Protein AF-A0A952P9S1-F1 (afdb_monomer_lite)

Foldseek 3Di:
DDDPDPVVVVVVVVVLVVVVVVLVVVCVDPVCPPPVNVVVSVVVVVVSVVVPPPFPWDKDFAADCVPQVDALQSQCCDPVAPVHSVCSLVQCVQVVVPPVDRRDDDGRDITTRTDHDDQDPVSVVSVVVNVVVVVVVVVVVVVVVPPD

Structure (mmCIF, N/CA/C/O backbone):
data_AF-A0A952P9S1-F1
#
_entry.id   AF-A0A952P9S1-F1
#
loop_
_atom_site.group_PDB
_atom_site.id
_atom_site.type_symbol
_atom_site.label_atom_id
_atom_site.label_alt_id
_atom_site.label_comp_id
_atom_site.label_asym_id
_atom_site.label_entity_id
_atom_site.label_seq_id
_atom_site.pdbx_PDB_ins_code
_atom_site.Cartn_x
_atom_site.Cartn_y
_atom_site.Cartn_z
_atom_site.occupancy
_atom_site.B_iso_or_equiv
_atom_site.auth_seq_id
_atom_site.auth_comp_id
_atom_site.auth_asym_id
_atom_site.auth_atom_id
_atom_site.pdbx_PDB_model_num
ATOM 1 N N . MET A 1 1 ? -5.411 -13.857 -2.334 1.00 38.78 1 MET A N 1
ATOM 2 C CA . MET A 1 1 ? -6.433 -13.856 -1.263 1.00 38.78 1 MET A CA 1
ATOM 3 C C . MET A 1 1 ? -7.739 -14.348 -1.853 1.00 38.78 1 MET A C 1
ATOM 5 O O . MET A 1 1 ? -8.133 -13.848 -2.899 1.00 38.78 1 MET A O 1
ATOM 9 N N . GLN A 1 2 ? -8.361 -15.352 -1.241 1.00 44.56 2 GLN A N 1
ATOM 10 C CA . GLN A 1 2 ? -9.643 -15.897 -1.686 1.00 44.56 2 GLN A CA 1
ATOM 11 C C . GLN A 1 2 ? -10.732 -14.855 -1.381 1.00 44.56 2 GLN A C 1
ATOM 13 O O . GLN A 1 2 ? -10.843 -14.410 -0.240 1.00 44.56 2 GLN A O 1
ATOM 18 N N . LYS A 1 3 ? -11.472 -14.392 -2.398 1.00 53.03 3 LYS A N 1
ATOM 19 C CA . LYS A 1 3 ? -12.639 -13.525 -2.177 1.00 53.03 3 LYS A CA 1
ATOM 20 C C . LYS A 1 3 ? -13.659 -14.337 -1.373 1.00 53.03 3 LYS A C 1
ATOM 22 O O . LYS A 1 3 ? -14.002 -15.441 -1.790 1.00 53.03 3 LYS A O 1
ATOM 27 N N . LEU A 1 4 ? -14.081 -13.825 -0.217 1.00 70.56 4 LEU A N 1
ATOM 28 C CA . LEU A 1 4 ? -15.175 -14.424 0.551 1.00 70.56 4 LEU A CA 1
ATOM 29 C C . LEU A 1 4 ? -16.426 -14.490 -0.333 1.00 70.56 4 LEU A C 1
ATOM 31 O O . LEU A 1 4 ? -16.637 -13.604 -1.165 1.00 70.56 4 LEU A O 1
ATOM 35 N N . SER A 1 5 ? -17.223 -15.549 -0.182 1.00 75.25 5 SER A N 1
ATOM 36 C CA . SER A 1 5 ? -18.483 -15.670 -0.911 1.00 75.25 5 SER A CA 1
ATOM 37 C C . SER A 1 5 ? -19.430 -14.539 -0.511 1.00 75.25 5 SER A C 1
ATOM 39 O O . SER A 1 5 ? -19.413 -14.063 0.625 1.00 75.25 5 SER A O 1
ATOM 41 N N . GLU A 1 6 ? -20.260 -14.109 -1.457 1.00 68.50 6 GLU A N 1
ATOM 42 C CA . GLU A 1 6 ? -21.204 -13.000 -1.278 1.00 68.50 6 GLU A CA 1
ATOM 43 C C . GLU A 1 6 ? -22.131 -13.210 -0.071 1.00 68.50 6 GLU A C 1
ATOM 45 O O . GLU A 1 6 ? -22.380 -12.281 0.692 1.00 68.50 6 GLU A O 1
ATOM 50 N N . ALA A 1 7 ? -22.529 -14.461 0.182 1.00 75.19 7 ALA A N 1
ATOM 51 C CA . ALA A 1 7 ? -23.315 -14.838 1.354 1.00 75.19 7 ALA A CA 1
ATOM 52 C C . ALA A 1 7 ? -22.586 -14.560 2.682 1.00 75.19 7 ALA A C 1
ATOM 54 O O . ALA A 1 7 ? -23.176 -14.009 3.607 1.00 75.19 7 ALA A O 1
ATOM 55 N N . VAL A 1 8 ? -21.292 -14.887 2.767 1.00 76.88 8 VAL A N 1
ATOM 56 C CA . VAL A 1 8 ? -20.492 -14.634 3.976 1.00 76.88 8 VAL A CA 1
ATOM 57 C C . VAL A 1 8 ? -20.247 -13.137 4.152 1.00 76.88 8 VAL A C 1
ATOM 59 O O . VAL A 1 8 ? -20.213 -12.649 5.275 1.00 76.88 8 VAL A O 1
ATOM 62 N N . LEU A 1 9 ? -20.099 -12.377 3.064 1.00 70.62 9 LEU A N 1
ATOM 63 C CA . LEU A 1 9 ? -19.978 -10.918 3.149 1.00 70.62 9 LEU A CA 1
ATOM 64 C C . LEU A 1 9 ? -21.243 -10.276 3.728 1.00 70.62 9 LEU A C 1
ATOM 66 O O . LEU A 1 9 ? -21.128 -9.390 4.573 1.00 70.62 9 LEU A O 1
ATOM 70 N N . LEU A 1 10 ? -22.421 -10.748 3.314 1.00 75.25 10 LEU A N 1
ATOM 71 C CA . LEU A 1 10 ? -23.705 -10.245 3.801 1.00 75.25 10 LEU A CA 1
ATOM 72 C C . LEU A 1 10 ? -23.899 -10.527 5.299 1.00 75.25 10 LEU A C 1
ATOM 74 O O . LEU A 1 10 ? -24.284 -9.636 6.051 1.00 75.25 10 LEU A O 1
ATOM 78 N N . GLU A 1 11 ? -23.576 -11.745 5.739 1.00 76.88 11 GLU A N 1
ATOM 79 C CA . GLU A 1 11 ? -23.620 -12.140 7.153 1.00 76.88 11 GLU A CA 1
ATOM 80 C C . GLU A 1 11 ? -22.722 -11.234 8.006 1.00 76.88 11 GLU A C 1
ATOM 82 O O . GLU A 1 11 ? -23.164 -10.653 8.993 1.00 76.88 11 GLU A O 1
ATOM 87 N N . ARG A 1 12 ? -21.481 -11.000 7.561 1.00 76.31 12 ARG A N 1
ATOM 88 C CA . ARG A 1 12 ? -20.549 -10.112 8.270 1.00 76.31 12 ARG A CA 1
ATOM 89 C C . ARG A 1 12 ? -21.024 -8.666 8.306 1.00 76.31 12 ARG A C 1
ATOM 91 O O . ARG A 1 12 ? -20.776 -7.986 9.293 1.00 76.31 12 ARG A O 1
ATOM 98 N N . GLN A 1 13 ? -21.683 -8.177 7.258 1.00 72.50 13 GLN A N 1
ATOM 99 C CA . GLN A 1 13 ? -22.277 -6.839 7.271 1.00 72.50 13 GLN A CA 1
ATOM 100 C C . GLN A 1 13 ? -23.419 -6.742 8.289 1.00 72.50 13 GLN A C 1
ATOM 102 O O . GLN A 1 13 ? -23.494 -5.749 9.011 1.00 72.50 13 GLN A O 1
ATOM 107 N N . ALA A 1 14 ? -24.262 -7.773 8.393 1.00 78.69 14 ALA A N 1
ATOM 108 C CA . ALA A 1 14 ? -25.339 -7.826 9.378 1.00 78.69 14 ALA A CA 1
ATOM 109 C C . ALA A 1 14 ? -24.805 -7.810 10.822 1.00 78.69 14 ALA A C 1
ATOM 111 O O . ALA A 1 14 ? -25.325 -7.060 11.648 1.00 78.69 14 ALA A O 1
ATOM 112 N N . ASP A 1 15 ? -23.725 -8.547 11.103 1.00 77.81 15 ASP A N 1
ATOM 113 C CA . ASP A 1 15 ? -23.065 -8.543 12.416 1.00 77.81 15 ASP A CA 1
ATOM 114 C C . ASP A 1 15 ? -22.577 -7.140 12.812 1.00 77.81 15 ASP A C 1
ATOM 116 O O . ASP A 1 15 ? -22.760 -6.705 13.949 1.00 77.81 15 ASP A O 1
ATOM 120 N N . VAL A 1 16 ? -21.972 -6.398 11.876 1.00 75.25 16 VAL A N 1
ATOM 121 C CA . VAL A 1 16 ? -21.468 -5.042 12.157 1.00 75.25 16 VAL A CA 1
ATOM 122 C C . VAL A 1 16 ? -22.622 -4.073 12.427 1.00 75.25 16 VAL A C 1
ATOM 124 O O . VAL A 1 16 ? -22.526 -3.258 13.343 1.00 75.25 16 VAL A O 1
ATOM 127 N N . VAL A 1 17 ? -23.732 -4.189 11.692 1.00 78.25 17 VAL A N 1
ATOM 128 C CA . VAL A 1 17 ? -24.942 -3.384 11.931 1.00 78.25 17 VAL A CA 1
ATOM 129 C C . VAL A 1 17 ? -25.552 -3.695 13.301 1.00 78.25 17 VAL A C 1
ATOM 131 O O . VAL A 1 17 ? -25.951 -2.779 14.019 1.00 78.25 17 VAL A O 1
ATOM 134 N N . ALA A 1 18 ? -25.597 -4.969 13.699 1.00 80.56 18 ALA A N 1
ATOM 135 C CA . ALA A 1 18 ? -26.084 -5.367 15.018 1.00 80.56 18 ALA A CA 1
ATOM 136 C C . ALA A 1 18 ? -25.225 -4.772 16.148 1.00 80.56 18 ALA A C 1
ATOM 138 O O . ALA A 1 18 ? -25.767 -4.181 17.082 1.00 80.56 18 ALA A O 1
ATOM 139 N N . LEU A 1 19 ? -23.895 -4.837 16.018 1.00 72.69 19 LEU A N 1
ATOM 140 C CA . LEU A 1 19 ? -22.954 -4.231 16.968 1.00 72.69 19 LEU A CA 1
ATOM 141 C C . LEU A 1 19 ? -23.093 -2.705 17.046 1.00 72.69 19 LEU A C 1
ATOM 143 O O . LEU A 1 19 ? -22.937 -2.115 18.114 1.00 72.69 19 LEU A O 1
ATOM 147 N N . GLU A 1 20 ? -23.383 -2.045 15.925 1.00 71.50 20 GLU A N 1
ATOM 148 C CA . GLU A 1 20 ? -23.616 -0.601 15.890 1.00 71.50 20 GLU A CA 1
ATOM 149 C C . GLU A 1 20 ? -24.900 -0.212 16.636 1.00 71.50 20 GLU A C 1
ATOM 151 O O . GLU A 1 20 ? -24.909 0.775 17.378 1.00 71.50 20 GLU A O 1
ATOM 156 N N . ASN A 1 21 ? -25.958 -1.015 16.508 1.00 78.44 21 ASN A N 1
ATOM 157 C CA . ASN A 1 21 ? -27.195 -0.831 17.264 1.00 78.44 21 ASN A CA 1
ATOM 158 C C . ASN A 1 21 ? -26.975 -1.042 18.768 1.00 78.44 21 ASN A C 1
ATOM 160 O O . ASN A 1 21 ? -27.359 -0.180 19.557 1.00 78.44 21 ASN A O 1
ATOM 164 N N . GLU A 1 22 ? -26.275 -2.109 19.162 1.00 76.81 22 GLU A N 1
ATOM 165 C CA . GLU A 1 22 ? -25.925 -2.374 20.565 1.00 76.81 22 GLU A CA 1
ATOM 166 C C . GLU A 1 22 ? -25.073 -1.236 21.157 1.00 76.81 22 GLU A C 1
ATOM 168 O O . GLU A 1 22 ? -25.320 -0.754 22.263 1.00 76.81 22 GLU A O 1
ATOM 173 N N . LEU A 1 23 ? -24.110 -0.711 20.392 1.00 68.88 23 LEU A N 1
ATOM 174 C CA . LEU A 1 23 ? -23.305 0.439 20.801 1.00 68.88 23 LEU A CA 1
ATOM 175 C C . LEU A 1 23 ? -24.146 1.716 20.945 1.00 68.88 23 LEU A C 1
ATOM 177 O O . LEU A 1 23 ? -23.901 2.504 21.862 1.00 68.88 23 LEU A O 1
ATOM 181 N N . ASN A 1 24 ? -25.137 1.937 20.081 1.00 73.62 24 ASN A N 1
ATOM 182 C CA . ASN A 1 24 ? -26.064 3.066 20.198 1.00 73.62 24 ASN A CA 1
ATOM 183 C C . ASN A 1 24 ? -26.971 2.947 21.434 1.00 73.62 24 ASN A C 1
ATOM 185 O O . ASN A 1 24 ? -27.192 3.947 22.119 1.00 73.62 24 ASN A O 1
ATOM 189 N N . GLU A 1 25 ? -27.422 1.743 21.782 1.00 81.25 25 GLU A N 1
ATOM 190 C CA . GLU A 1 25 ? -28.161 1.480 23.024 1.00 81.25 25 GLU A CA 1
ATOM 191 C C . GLU A 1 25 ? -27.287 1.707 24.265 1.00 81.25 25 GLU A C 1
ATOM 193 O O . GLU A 1 25 ? -27.692 2.391 25.211 1.00 81.25 25 GLU A O 1
ATOM 198 N N . LEU A 1 26 ? -26.038 1.232 24.242 1.00 70.12 26 LEU A N 1
ATOM 199 C CA . LEU A 1 26 ? -25.071 1.478 25.313 1.00 70.12 26 LEU A CA 1
ATOM 200 C C . LEU A 1 26 ? -24.774 2.973 25.474 1.00 70.12 26 LEU A C 1
ATOM 202 O O . LEU A 1 26 ? -24.705 3.453 26.608 1.00 70.12 26 LEU A O 1
ATOM 206 N N . ARG A 1 27 ? -24.670 3.727 24.369 1.00 64.38 27 ARG A N 1
ATOM 207 C CA . ARG A 1 27 ? -24.545 5.199 24.368 1.00 64.38 27 ARG A CA 1
ATOM 208 C C . ARG A 1 27 ? -25.766 5.905 24.948 1.00 64.38 27 ARG A C 1
ATOM 210 O O . ARG A 1 27 ? -25.608 6.988 25.502 1.00 64.38 27 ARG A O 1
ATOM 217 N N . ALA A 1 28 ? -26.958 5.322 24.837 1.00 72.69 28 ALA A N 1
ATOM 218 C CA . ALA A 1 28 ? -28.172 5.876 25.430 1.00 72.69 28 ALA A CA 1
ATOM 219 C C . ALA A 1 28 ? -28.242 5.646 26.954 1.00 72.69 28 ALA A C 1
ATOM 221 O O . ALA A 1 28 ? -28.916 6.391 27.669 1.00 72.69 28 ALA A O 1
ATOM 222 N N . SER A 1 29 ? -27.524 4.648 27.481 1.00 75.88 29 SER A N 1
ATOM 223 C CA . SER A 1 29 ? -27.477 4.367 28.918 1.00 75.88 29 SER A CA 1
ATOM 224 C C . SER A 1 29 ? -26.642 5.401 29.695 1.00 75.88 29 SER A C 1
ATOM 226 O O . SER A 1 29 ? -25.588 5.847 29.243 1.00 75.88 29 SER A O 1
ATOM 228 N N . LYS A 1 30 ? -27.057 5.747 30.923 1.00 62.56 30 LYS A N 1
ATOM 229 C CA . LYS A 1 30 ? -26.345 6.698 31.811 1.00 62.56 30 LYS A CA 1
ATOM 230 C C . LYS A 1 30 ? -24.907 6.282 32.168 1.00 62.56 30 LYS A C 1
ATOM 232 O O . LYS A 1 30 ? -24.103 7.143 32.510 1.00 62.56 30 LYS A O 1
ATOM 237 N N . ILE A 1 31 ? -24.579 4.989 32.085 1.00 63.19 31 ILE A N 1
ATOM 238 C CA . ILE A 1 31 ? -23.246 4.428 32.388 1.00 63.19 31 ILE A CA 1
ATOM 239 C C . ILE A 1 31 ? -22.200 4.863 31.342 1.00 63.19 31 ILE A C 1
ATOM 241 O O . ILE A 1 31 ? -21.012 4.949 31.648 1.00 63.19 31 ILE A O 1
ATOM 245 N N . SER A 1 32 ? -22.635 5.228 30.132 1.00 60.19 32 SER A N 1
ATOM 246 C CA . SER A 1 32 ? -21.769 5.726 29.053 1.00 60.19 32 SER A CA 1
ATOM 247 C C . SER A 1 32 ? -21.090 7.072 29.339 1.00 60.19 32 SER A C 1
ATOM 249 O O . SER A 1 32 ? -20.109 7.410 28.677 1.00 60.19 32 SER A O 1
ATOM 251 N N . LEU A 1 33 ? -21.575 7.829 30.330 1.00 65.12 33 LEU A N 1
ATOM 252 C CA . LEU A 1 33 ? -21.021 9.128 30.728 1.00 65.12 33 LEU A CA 1
ATOM 253 C C . LEU A 1 33 ? -19.751 9.002 31.586 1.00 65.12 33 LEU A C 1
ATOM 255 O O . LEU A 1 33 ? -19.099 10.007 31.869 1.00 65.12 33 LEU A O 1
ATOM 259 N N . ILE A 1 34 ? -19.384 7.785 32.002 1.00 74.88 34 ILE A N 1
ATOM 260 C CA . ILE A 1 34 ? -18.132 7.537 32.719 1.00 74.88 34 ILE A CA 1
ATOM 261 C C . ILE A 1 34 ? -16.960 7.784 31.749 1.00 74.88 34 ILE A C 1
ATOM 263 O O . ILE A 1 34 ? -16.929 7.168 30.678 1.00 74.88 34 ILE A O 1
ATOM 267 N N . PRO A 1 35 ? -15.963 8.618 32.111 1.00 70.12 35 PRO A N 1
ATOM 268 C CA . PRO A 1 35 ? -14.876 9.010 31.207 1.00 70.12 35 PRO A CA 1
ATOM 269 C C . PRO A 1 35 ? -14.131 7.836 30.558 1.00 70.12 35 PRO A C 1
ATOM 271 O O . PRO A 1 35 ? -13.824 7.869 29.366 1.00 70.12 35 PRO A O 1
ATOM 274 N N . GLU A 1 36 ? -13.881 6.762 31.312 1.00 71.50 36 GLU A N 1
ATOM 275 C CA . GLU A 1 36 ? -13.205 5.572 30.780 1.00 71.50 36 GLU A CA 1
ATOM 276 C C . GLU A 1 36 ? -14.044 4.793 29.760 1.00 71.50 36 GLU A C 1
ATOM 278 O O . GLU A 1 36 ? -13.499 4.192 28.832 1.00 71.50 36 GLU A O 1
ATOM 283 N N . PHE A 1 37 ? -15.368 4.810 29.910 1.00 66.38 37 PHE A N 1
ATOM 284 C CA . PHE A 1 37 ? -16.286 4.100 29.025 1.00 66.38 37 PHE A CA 1
ATOM 285 C C . PHE A 1 37 ? -16.539 4.900 27.741 1.00 66.38 37 PHE A C 1
ATOM 287 O O . PHE A 1 37 ? -16.497 4.344 26.644 1.00 66.38 37 PHE A O 1
ATOM 294 N N . TYR A 1 38 ? -16.677 6.223 27.859 1.00 67.88 38 TYR A N 1
ATOM 295 C CA . TYR A 1 38 ? -16.809 7.147 26.731 1.00 67.88 38 TYR A CA 1
ATOM 296 C C . TYR A 1 38 ? -15.633 7.050 25.744 1.00 67.88 38 TYR A C 1
ATOM 298 O O . TYR A 1 38 ? -15.839 6.933 24.534 1.00 67.88 38 TYR A O 1
ATOM 306 N N . ASN A 1 39 ? -14.395 7.008 26.251 1.00 74.25 39 ASN A N 1
ATOM 307 C CA . ASN A 1 39 ? -13.195 6.863 25.418 1.00 74.25 39 ASN A CA 1
ATOM 308 C C . ASN A 1 39 ? -13.188 5.544 24.626 1.00 74.25 39 ASN A C 1
ATOM 310 O O . ASN A 1 39 ? -12.852 5.537 23.440 1.00 74.25 39 ASN A O 1
ATOM 314 N N . LYS A 1 40 ? -13.601 4.436 25.259 1.00 76.94 40 LYS A N 1
ATOM 315 C CA . LYS A 1 40 ? -13.721 3.125 24.599 1.00 76.94 40 LYS A CA 1
ATOM 316 C C . LYS A 1 40 ? -14.806 3.130 23.523 1.00 76.94 40 LYS A C 1
ATOM 318 O O . LYS A 1 40 ? -14.563 2.630 22.430 1.00 76.94 40 LYS A O 1
ATOM 323 N N . ILE A 1 41 ? -15.960 3.744 23.794 1.00 73.56 41 ILE A N 1
ATOM 324 C CA . ILE A 1 41 ? -17.054 3.881 22.820 1.00 73.56 41 ILE A CA 1
ATOM 325 C C . ILE A 1 41 ? -16.597 4.671 21.587 1.00 73.56 41 ILE A C 1
ATOM 327 O O . ILE A 1 41 ? -16.874 4.262 20.462 1.00 73.56 41 ILE A O 1
ATOM 331 N N . ILE A 1 42 ? -15.877 5.784 21.770 1.00 76.50 42 ILE A N 1
ATOM 332 C CA . ILE A 1 42 ? -15.355 6.578 20.646 1.00 76.50 42 ILE A CA 1
ATOM 333 C C . ILE A 1 42 ? -14.348 5.777 19.820 1.00 76.50 42 ILE A C 1
ATOM 335 O O . ILE A 1 42 ? -14.393 5.834 18.589 1.00 76.50 42 ILE A O 1
ATOM 339 N N . ALA A 1 43 ? -13.447 5.043 20.477 1.00 79.06 43 ALA A N 1
ATOM 340 C CA . ALA A 1 43 ? -12.480 4.193 19.792 1.00 79.06 43 ALA A CA 1
ATOM 341 C C . ALA A 1 43 ? -13.187 3.113 18.955 1.00 79.06 43 ALA A C 1
ATOM 343 O O . ALA A 1 43 ? -12.939 3.018 17.756 1.00 79.06 43 ALA A O 1
ATOM 344 N N . LEU A 1 44 ? -14.154 2.403 19.545 1.00 77.06 44 LEU A N 1
ATOM 345 C CA . LEU A 1 44 ? -14.950 1.386 18.852 1.00 77.06 44 LEU A CA 1
ATOM 346 C C . LEU A 1 44 ? -15.739 1.967 17.675 1.00 77.06 44 LEU A C 1
ATOM 348 O O . LEU A 1 44 ? -15.716 1.406 16.585 1.00 77.06 44 LEU A O 1
ATOM 352 N N . ALA A 1 45 ? -16.382 3.123 17.848 1.00 74.06 45 ALA A N 1
ATOM 353 C CA . ALA A 1 45 ? -17.103 3.785 16.763 1.00 74.06 45 ALA A CA 1
ATOM 354 C C . ALA A 1 45 ? -16.168 4.182 15.604 1.00 74.06 45 ALA A C 1
ATOM 356 O O . ALA A 1 45 ? -16.537 4.076 14.432 1.00 74.06 45 ALA A O 1
ATOM 357 N N . LYS A 1 46 ? -14.941 4.623 15.911 1.00 78.50 46 LYS A N 1
ATOM 358 C CA . LYS A 1 46 ? -13.913 4.927 14.907 1.00 78.50 46 LYS A CA 1
ATOM 359 C C . LYS A 1 46 ? -13.461 3.667 14.165 1.00 78.50 46 LYS A C 1
ATOM 361 O O . LYS A 1 46 ? -13.299 3.725 12.946 1.00 78.50 46 LYS A O 1
ATOM 366 N N . ASP A 1 47 ? -13.293 2.557 14.874 1.00 76.56 47 ASP A N 1
ATOM 367 C CA . ASP A 1 47 ? -12.876 1.278 14.299 1.00 76.56 47 ASP A CA 1
ATOM 368 C C . ASP A 1 47 ? -13.975 0.670 13.413 1.00 76.56 47 ASP A C 1
ATOM 370 O O . ASP A 1 47 ? -13.695 0.305 12.272 1.00 76.56 47 ASP A O 1
ATOM 374 N N . ILE A 1 48 ? -15.238 0.674 13.865 1.00 74.06 48 ILE A N 1
ATOM 375 C CA . ILE A 1 48 ? -16.420 0.254 13.085 1.00 74.06 48 ILE A CA 1
ATOM 376 C C . ILE A 1 48 ? -16.537 1.083 11.803 1.00 74.06 48 ILE A C 1
ATOM 378 O O . ILE A 1 48 ? -16.630 0.545 10.700 1.00 74.06 48 ILE A O 1
ATOM 382 N N . ARG A 1 49 ? -16.427 2.411 11.910 1.00 73.31 49 ARG A N 1
ATOM 383 C CA . ARG A 1 49 ? -16.431 3.297 10.738 1.00 73.31 49 ARG A CA 1
ATOM 384 C C . ARG A 1 49 ? -15.256 3.025 9.792 1.00 73.31 49 ARG A C 1
ATOM 386 O O . ARG A 1 49 ? -15.376 3.228 8.584 1.00 73.31 49 ARG A O 1
ATOM 393 N N . GLY A 1 50 ? -14.117 2.590 10.327 1.00 69.62 50 GLY A N 1
ATOM 394 C CA . GLY A 1 50 ? -12.960 2.146 9.554 1.00 69.62 50 GLY A CA 1
ATOM 395 C C . GLY A 1 50 ? -13.193 0.820 8.825 1.00 69.62 50 GLY A C 1
ATOM 396 O O . GLY A 1 50 ? -12.734 0.679 7.694 1.00 69.62 50 GLY A O 1
ATOM 397 N N . LEU A 1 51 ? -13.934 -0.112 9.431 1.00 68.44 51 LEU A N 1
ATOM 398 C CA . LEU A 1 51 ? -14.294 -1.415 8.857 1.00 68.44 51 LEU A CA 1
ATOM 399 C C . LEU A 1 51 ? -15.228 -1.281 7.647 1.00 68.44 51 LEU A C 1
ATOM 401 O O . LEU A 1 51 ? -15.028 -1.969 6.650 1.00 68.44 51 LEU A O 1
ATOM 405 N N . TYR A 1 52 ? -16.174 -0.339 7.683 1.00 61.12 52 TYR A N 1
ATOM 406 C CA . TYR A 1 52 ? -17.030 -0.012 6.533 1.00 61.12 52 TYR A CA 1
ATOM 407 C C . TYR A 1 52 ? -16.295 0.707 5.391 1.00 61.12 52 TYR A C 1
ATOM 409 O O . TYR A 1 52 ? -16.849 0.889 4.305 1.00 61.12 52 TYR A O 1
ATOM 417 N N . ARG A 1 53 ? -15.050 1.154 5.600 1.00 63.31 53 ARG A N 1
ATOM 418 C CA . ARG A 1 53 ? -14.279 1.825 4.553 1.00 63.31 53 ARG A CA 1
ATOM 419 C C . ARG A 1 53 ? -13.755 0.779 3.578 1.00 63.31 53 ARG A C 1
ATOM 421 O O . ARG A 1 53 ? -12.687 0.205 3.786 1.00 63.31 53 ARG A O 1
ATOM 428 N N . GLU A 1 54 ? -14.483 0.566 2.488 1.00 61.50 54 GLU A N 1
ATOM 429 C CA . GLU A 1 54 ? -13.994 -0.242 1.373 1.00 61.50 54 GLU A CA 1
ATOM 430 C C . GLU A 1 54 ? -12.581 0.211 0.986 1.00 61.50 54 GLU A C 1
ATOM 432 O O . GLU A 1 54 ? -12.317 1.402 0.760 1.00 61.50 54 GLU A O 1
ATOM 437 N N . LYS A 1 55 ? -11.642 -0.741 0.925 1.00 63.97 55 LYS A N 1
ATOM 438 C CA . LYS A 1 55 ? -10.312 -0.478 0.378 1.00 63.97 55 LYS A CA 1
ATOM 439 C C . LYS A 1 55 ? -10.495 -0.186 -1.106 1.00 63.97 55 LYS A C 1
ATOM 441 O O . LYS A 1 55 ? -10.525 -1.108 -1.912 1.00 63.97 55 LYS A O 1
ATOM 446 N N . LYS A 1 56 ? -10.620 1.093 -1.464 1.00 65.12 56 LYS A N 1
ATOM 447 C CA . LYS A 1 56 ? -10.556 1.532 -2.858 1.00 65.12 56 LYS A CA 1
ATOM 448 C C . LYS A 1 56 ? -9.180 1.155 -3.391 1.00 65.12 56 LYS A C 1
ATOM 450 O O . LYS A 1 56 ? -8.176 1.763 -3.021 1.00 65.12 56 LYS A O 1
ATOM 455 N N . ILE A 1 57 ? -9.145 0.090 -4.181 1.00 72.19 57 ILE A N 1
ATOM 456 C CA . ILE A 1 57 ? -7.969 -0.313 -4.937 1.00 72.19 57 ILE A CA 1
ATOM 457 C C . ILE A 1 57 ? -8.047 0.479 -6.232 1.00 72.19 57 ILE A C 1
ATOM 459 O O . ILE A 1 57 ? -8.925 0.240 -7.059 1.00 72.19 57 ILE A O 1
ATOM 463 N N . THR A 1 58 ? -7.163 1.455 -6.376 1.00 85.06 58 THR A N 1
ATOM 464 C CA . THR A 1 58 ? -6.991 2.148 -7.652 1.00 85.06 58 THR A CA 1
ATOM 465 C C . THR A 1 58 ? -6.129 1.264 -8.542 1.00 85.06 58 THR A C 1
ATOM 467 O O . THR A 1 58 ? -5.264 0.549 -8.046 1.00 85.06 58 THR A O 1
ATOM 470 N N . THR A 1 59 ? -6.347 1.272 -9.848 1.00 89.94 59 THR A N 1
ATOM 471 C CA . THR A 1 59 ? -5.478 0.572 -10.797 1.00 89.94 59 THR A CA 1
ATOM 472 C C . THR A 1 59 ? -4.624 1.581 -11.554 1.00 89.94 59 THR A C 1
ATOM 474 O O . THR A 1 59 ? -5.060 2.695 -11.834 1.00 89.94 59 THR A O 1
ATOM 477 N N . TYR A 1 60 ? -3.383 1.209 -11.854 1.00 90.38 60 TYR A N 1
ATOM 478 C CA . TYR A 1 60 ? -2.454 2.013 -12.637 1.00 90.38 60 TYR A CA 1
ATOM 479 C C . TYR A 1 60 ? -1.910 1.176 -13.790 1.00 90.38 60 TYR A C 1
ATOM 481 O O . TYR A 1 60 ? -1.438 0.060 -13.575 1.00 90.38 60 TYR A O 1
ATOM 489 N N . THR A 1 61 ? -1.971 1.716 -15.005 1.00 92.38 61 THR A N 1
ATOM 490 C CA . THR A 1 61 ? -1.392 1.062 -16.183 1.00 92.38 61 THR A CA 1
ATOM 491 C C . THR A 1 61 ? 0.029 1.561 -16.366 1.00 92.38 61 THR A C 1
ATOM 493 O O . THR A 1 61 ? 0.247 2.762 -16.518 1.00 92.38 61 THR A O 1
ATOM 496 N N . VAL A 1 62 ? 0.990 0.642 -16.338 1.00 89.69 62 VAL A N 1
ATOM 497 C CA . VAL A 1 62 ? 2.408 0.951 -16.534 1.00 89.69 62 VAL A CA 1
ATOM 498 C C . VAL A 1 62 ? 2.614 1.481 -17.950 1.00 89.69 62 VAL A C 1
ATOM 500 O O . VAL A 1 62 ? 2.271 0.817 -18.930 1.00 89.69 62 VAL A O 1
ATOM 503 N N . GLY A 1 63 ? 3.160 2.688 -18.058 1.00 87.81 63 GLY A N 1
ATOM 504 C CA . GLY A 1 63 ? 3.514 3.303 -19.328 1.00 87.81 63 GLY A CA 1
ATOM 505 C C . GLY A 1 63 ? 4.798 2.725 -19.918 1.00 87.81 63 GLY A C 1
ATOM 506 O O . GLY A 1 63 ? 5.458 1.859 -19.341 1.00 87.81 63 GLY A O 1
ATOM 507 N N . THR A 1 64 ? 5.188 3.222 -21.088 1.00 84.31 64 THR A N 1
ATOM 508 C CA . THR A 1 64 ? 6.459 2.826 -21.701 1.00 84.31 64 THR A CA 1
ATOM 509 C C . THR A 1 64 ? 7.655 3.417 -20.952 1.00 84.31 64 THR A C 1
ATOM 511 O O . THR A 1 64 ? 7.594 4.523 -20.403 1.00 84.31 64 THR A O 1
ATOM 514 N N . TRP A 1 65 ? 8.778 2.687 -20.946 1.00 75.75 65 TRP A N 1
ATOM 515 C CA . TRP A 1 65 ? 10.033 3.174 -20.359 1.00 75.75 65 TRP A CA 1
ATOM 516 C C . TRP A 1 65 ? 10.505 4.479 -21.015 1.00 75.75 65 TRP A C 1
ATOM 518 O O . TRP A 1 65 ? 11.006 5.367 -20.330 1.00 75.75 65 TRP A O 1
ATOM 528 N N . ALA A 1 66 ? 10.312 4.602 -22.331 1.00 76.31 66 ALA A N 1
ATOM 529 C CA . ALA A 1 66 ? 10.729 5.765 -23.106 1.00 76.31 66 ALA A CA 1
ATOM 530 C C . ALA A 1 66 ? 9.982 7.048 -22.704 1.00 76.31 66 ALA A C 1
ATOM 532 O O . ALA A 1 66 ? 10.598 8.107 -22.631 1.00 76.31 66 ALA A O 1
ATOM 533 N N . GLU A 1 67 ? 8.684 6.951 -22.413 1.00 77.12 67 GLU A N 1
ATOM 534 C CA . GLU A 1 67 ? 7.848 8.118 -22.114 1.00 77.12 67 GLU A CA 1
ATOM 535 C C . GLU A 1 67 ? 7.852 8.462 -20.627 1.00 77.12 67 GLU A C 1
ATOM 537 O O . GLU A 1 67 ? 8.062 9.612 -20.250 1.00 77.12 67 GLU A O 1
ATOM 542 N N . ASN A 1 68 ? 7.637 7.463 -19.769 1.00 75.50 68 ASN A N 1
ATOM 543 C CA . ASN A 1 68 ? 7.330 7.704 -18.361 1.00 75.50 68 ASN A CA 1
ATOM 544 C C . ASN A 1 68 ? 8.440 7.258 -17.409 1.00 75.50 68 ASN A C 1
ATOM 546 O O . ASN A 1 68 ? 8.401 7.612 -16.230 1.00 75.50 68 ASN A O 1
ATOM 550 N N . ARG A 1 69 ? 9.422 6.478 -17.899 1.00 84.81 69 ARG A N 1
ATOM 551 C CA . ARG A 1 69 ? 10.436 5.801 -17.065 1.00 84.81 69 ARG A CA 1
ATOM 552 C C . ARG A 1 69 ? 9.785 5.150 -15.845 1.00 84.81 69 ARG A C 1
ATOM 554 O O . ARG A 1 69 ? 10.252 5.298 -14.712 1.00 84.81 69 ARG A O 1
ATOM 561 N N . ASP A 1 70 ? 8.641 4.511 -16.085 1.00 86.81 70 ASP A N 1
ATOM 562 C CA . ASP A 1 70 ? 7.827 3.955 -15.021 1.00 86.81 70 ASP A CA 1
ATOM 563 C C . ASP A 1 70 ? 8.618 2.831 -14.342 1.00 86.81 70 ASP A C 1
ATOM 565 O O . ASP A 1 70 ? 9.076 1.874 -14.962 1.00 86.81 70 ASP A O 1
ATOM 569 N N . CYS A 1 71 ? 8.791 2.983 -13.037 1.00 89.38 71 CYS A N 1
ATOM 570 C CA . CYS A 1 71 ? 9.303 1.976 -12.123 1.00 89.38 71 CYS A CA 1
ATOM 571 C C . CYS A 1 71 ? 8.480 2.077 -10.839 1.00 89.38 71 CYS A C 1
ATOM 573 O O . CYS A 1 71 ? 7.859 3.114 -10.588 1.00 89.38 71 CYS A O 1
ATOM 575 N N . LEU A 1 72 ? 8.463 1.036 -10.002 1.00 89.75 72 LEU A N 1
ATOM 576 C CA . LEU A 1 72 ? 7.641 1.047 -8.782 1.00 89.75 72 LEU A CA 1
ATOM 577 C C . LEU A 1 72 ? 7.915 2.274 -7.895 1.00 89.75 72 LEU A C 1
ATOM 579 O O . LEU A 1 72 ? 6.989 2.825 -7.303 1.00 89.75 72 LEU A O 1
ATOM 583 N N . TRP A 1 73 ? 9.168 2.735 -7.862 1.00 91.38 73 TRP A N 1
ATOM 584 C CA . TRP A 1 73 ? 9.590 3.948 -7.161 1.00 91.38 73 TRP A CA 1
ATOM 585 C C . TRP A 1 73 ? 8.964 5.222 -7.746 1.00 91.38 73 TRP A C 1
ATOM 587 O O . TRP A 1 73 ? 8.366 6.011 -7.017 1.00 91.38 73 TRP A O 1
ATOM 597 N N . ASN A 1 74 ? 9.049 5.410 -9.066 1.00 90.81 74 ASN A N 1
ATOM 598 C CA . ASN A 1 74 ? 8.505 6.587 -9.748 1.00 90.81 74 ASN A CA 1
ATOM 599 C C . ASN A 1 74 ? 6.977 6.605 -9.716 1.00 90.81 74 ASN A C 1
ATOM 601 O O . ASN A 1 74 ? 6.388 7.658 -9.494 1.00 90.81 74 ASN A O 1
ATOM 605 N N . ILE A 1 75 ? 6.340 5.441 -9.876 1.00 90.94 75 ILE A N 1
ATOM 606 C CA . ILE A 1 75 ? 4.887 5.281 -9.770 1.00 90.94 75 ILE A CA 1
ATOM 607 C C . ILE A 1 75 ? 4.435 5.674 -8.357 1.00 90.94 75 ILE A C 1
ATOM 609 O O . ILE A 1 75 ? 3.540 6.500 -8.212 1.00 90.94 75 ILE A O 1
ATOM 613 N N . ALA A 1 76 ? 5.095 5.176 -7.306 1.00 91.31 76 ALA A N 1
ATOM 614 C CA . ALA A 1 76 ? 4.797 5.582 -5.931 1.00 91.31 76 ALA A CA 1
ATOM 615 C C . ALA A 1 76 ? 5.028 7.090 -5.690 1.00 91.31 76 ALA A C 1
ATOM 617 O O . ALA A 1 76 ? 4.273 7.734 -4.960 1.00 91.31 76 ALA A O 1
ATOM 618 N N . GLY A 1 77 ? 6.037 7.668 -6.342 1.00 90.88 77 GLY A N 1
ATOM 619 C CA . GLY A 1 77 ? 6.357 9.091 -6.267 1.00 90.88 77 GLY A CA 1
ATOM 620 C C . GLY A 1 77 ? 5.357 10.028 -6.952 1.00 90.88 77 GLY A C 1
ATOM 621 O O . GLY A 1 77 ? 5.385 11.224 -6.662 1.00 90.88 77 GLY A O 1
ATOM 622 N N . LYS A 1 78 ? 4.461 9.536 -7.823 1.00 90.00 78 LYS A N 1
ATOM 623 C CA . LYS A 1 78 ? 3.470 10.395 -8.495 1.00 90.00 78 LYS A CA 1
ATOM 624 C C . LYS A 1 78 ? 2.519 11.024 -7.477 1.00 90.00 78 LYS A C 1
ATOM 626 O O . LYS A 1 78 ? 2.064 10.357 -6.543 1.00 90.00 78 LYS A O 1
ATOM 631 N N . ILE A 1 79 ? 2.200 12.302 -7.691 1.00 87.81 79 ILE A N 1
ATOM 632 C CA . ILE A 1 79 ? 1.334 13.104 -6.811 1.00 87.81 79 ILE A CA 1
ATOM 633 C C . ILE A 1 79 ? -0.052 12.459 -6.677 1.00 87.81 79 ILE A C 1
ATOM 635 O O . ILE A 1 79 ? -0.581 12.370 -5.571 1.00 87.81 79 ILE A O 1
ATOM 639 N N . ASP A 1 80 ? -0.577 11.914 -7.775 1.00 87.19 80 ASP A N 1
ATOM 640 C CA . ASP A 1 80 ? -1.897 11.273 -7.829 1.00 87.19 80 ASP A CA 1
ATOM 641 C C . ASP A 1 80 ? -1.948 9.891 -7.151 1.00 87.19 80 ASP A C 1
ATOM 643 O O . ASP A 1 80 ? -3.029 9.351 -6.920 1.00 87.19 80 ASP A O 1
ATOM 647 N N . ILE A 1 81 ? -0.787 9.301 -6.837 1.00 88.94 81 ILE A N 1
ATOM 648 C CA . ILE A 1 81 ? -0.671 7.942 -6.289 1.00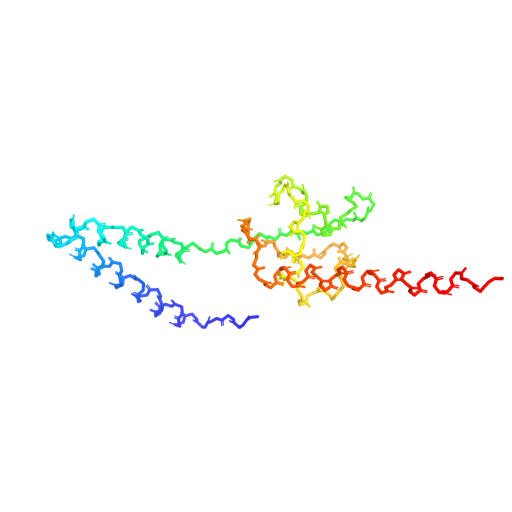 88.94 81 ILE A CA 1
ATOM 649 C C . ILE A 1 81 ? -0.401 8.000 -4.785 1.00 88.94 81 ILE A C 1
ATOM 651 O O . ILE A 1 81 ? -1.320 7.834 -3.979 1.00 88.94 81 ILE A O 1
ATOM 655 N N . TYR A 1 82 ? 0.847 8.254 -4.383 1.00 89.56 82 TYR A N 1
ATOM 656 C CA . TYR A 1 82 ? 1.206 8.407 -2.969 1.00 89.56 82 TYR A CA 1
ATOM 657 C C . TYR A 1 82 ? 1.910 9.722 -2.667 1.00 89.56 82 TYR A C 1
ATOM 659 O O . TYR A 1 82 ? 1.889 10.146 -1.504 1.00 89.56 82 TYR A O 1
ATOM 667 N N . SER A 1 83 ? 2.487 10.381 -3.679 1.00 90.44 83 SER A N 1
ATOM 668 C CA . SER A 1 83 ? 3.429 11.492 -3.518 1.00 90.44 83 SER A CA 1
ATOM 669 C C . SER A 1 83 ? 4.636 11.125 -2.638 1.00 90.44 83 SER A C 1
ATOM 671 O O . SER A 1 83 ? 5.279 12.004 -2.068 1.00 90.44 83 SER A O 1
ATOM 673 N N . ASP A 1 84 ? 4.913 9.829 -2.479 1.00 90.81 84 ASP A N 1
ATOM 674 C CA . ASP A 1 84 ? 5.978 9.307 -1.628 1.00 90.81 84 ASP A CA 1
ATOM 675 C C . ASP A 1 84 ? 6.615 8.088 -2.310 1.00 90.81 84 ASP A C 1
ATOM 677 O O . ASP A 1 84 ? 6.028 6.999 -2.318 1.00 90.81 84 ASP A O 1
ATOM 681 N N . PRO A 1 85 ? 7.825 8.242 -2.869 1.00 89.56 85 PRO A N 1
ATOM 682 C CA . PRO A 1 85 ? 8.514 7.150 -3.535 1.00 89.56 85 PRO A CA 1
ATOM 683 C C . PRO A 1 85 ? 8.836 5.968 -2.612 1.00 89.56 85 PRO A C 1
ATOM 685 O O . PRO A 1 85 ? 8.894 4.832 -3.078 1.00 89.56 85 PRO A O 1
ATOM 688 N N . PHE A 1 86 ? 8.976 6.182 -1.297 1.00 89.25 86 PHE A N 1
ATOM 689 C CA . PHE A 1 86 ? 9.265 5.114 -0.332 1.00 89.25 86 PHE A CA 1
ATOM 690 C C . PHE A 1 86 ? 8.091 4.147 -0.127 1.00 89.25 86 PHE A C 1
ATOM 692 O O . PHE A 1 86 ? 8.253 3.124 0.546 1.00 89.25 86 PHE A O 1
ATOM 699 N N . MET A 1 87 ? 6.920 4.440 -0.698 1.00 90.56 87 MET A N 1
ATOM 700 C CA . MET A 1 87 ? 5.735 3.579 -0.669 1.00 90.56 87 MET A CA 1
ATOM 701 C C . MET A 1 87 ? 5.726 2.519 -1.779 1.00 90.56 87 MET A C 1
ATOM 703 O O . MET A 1 87 ? 4.805 1.707 -1.836 1.00 90.56 87 MET A O 1
ATOM 707 N N . TRP A 1 88 ? 6.759 2.443 -2.620 1.00 90.88 88 TRP A N 1
ATOM 708 C CA . TRP A 1 88 ? 6.887 1.397 -3.640 1.00 90.88 88 TRP A CA 1
ATOM 709 C C . TRP A 1 88 ? 6.729 -0.056 -3.120 1.00 90.88 88 TRP A C 1
ATOM 711 O O . TRP A 1 88 ? 6.120 -0.852 -3.846 1.00 90.88 88 TRP A O 1
ATOM 721 N N . PRO A 1 89 ? 7.152 -0.446 -1.885 1.00 91.81 89 PRO A N 1
ATOM 722 C CA . PRO A 1 89 ? 6.969 -1.819 -1.400 1.00 91.81 89 PRO A CA 1
ATOM 723 C C . PRO A 1 89 ? 5.493 -2.186 -1.239 1.00 91.81 89 PRO A C 1
ATOM 725 O O . PRO A 1 89 ? 5.135 -3.358 -1.315 1.00 91.81 89 PRO A O 1
ATOM 728 N N . LYS A 1 90 ? 4.624 -1.187 -1.049 1.00 90.56 90 LYS A N 1
ATOM 729 C CA . LYS A 1 90 ? 3.175 -1.361 -0.949 1.00 90.56 90 LYS A CA 1
ATOM 730 C C . LYS A 1 90 ? 2.566 -1.792 -2.278 1.00 90.56 90 LYS A C 1
ATOM 732 O O . LYS A 1 90 ? 1.750 -2.711 -2.312 1.00 90.56 90 LYS A O 1
ATOM 737 N N . ILE A 1 91 ? 3.012 -1.166 -3.369 1.00 90.69 91 ILE A N 1
ATOM 738 C CA . ILE A 1 91 ? 2.628 -1.552 -4.732 1.00 90.69 91 ILE A CA 1
ATOM 739 C C . ILE A 1 91 ? 3.130 -2.964 -5.011 1.00 90.69 91 ILE A C 1
ATOM 741 O O . ILE A 1 91 ? 2.373 -3.799 -5.497 1.00 90.69 91 ILE A O 1
ATOM 745 N N . TRP A 1 92 ? 4.382 -3.256 -4.653 1.00 91.06 92 TRP A N 1
ATOM 746 C CA . TRP A 1 92 ? 4.941 -4.584 -4.868 1.00 91.06 92 TRP A CA 1
ATOM 747 C C . TRP A 1 92 ? 4.155 -5.660 -4.117 1.00 91.06 92 TRP A C 1
ATOM 749 O O . TRP A 1 92 ? 3.699 -6.612 -4.741 1.00 91.06 92 TRP A O 1
ATOM 759 N N . GLN A 1 93 ? 3.913 -5.474 -2.816 1.00 89.25 93 GLN A N 1
ATOM 760 C CA . GLN A 1 93 ? 3.179 -6.429 -1.984 1.00 89.25 93 GLN A CA 1
ATOM 761 C C . GLN A 1 93 ? 1.766 -6.699 -2.524 1.00 89.25 93 GLN A C 1
ATOM 763 O O . GLN A 1 93 ? 1.328 -7.851 -2.549 1.00 89.25 93 GLN A O 1
ATOM 768 N N . GLY A 1 94 ? 1.080 -5.650 -2.992 1.00 87.88 94 GLY A N 1
ATOM 769 C CA . GLY A 1 94 ? -0.251 -5.741 -3.596 1.00 87.88 94 GLY A CA 1
ATOM 770 C C . GLY A 1 94 ? -0.298 -6.457 -4.949 1.00 87.88 94 GLY A C 1
ATOM 771 O O . GLY A 1 94 ? -1.376 -6.882 -5.345 1.00 87.88 94 GLY A O 1
ATOM 772 N N . ASN A 1 95 ? 0.844 -6.613 -5.628 1.00 91.31 95 ASN A N 1
ATOM 773 C CA . ASN A 1 95 ? 0.959 -7.236 -6.952 1.00 91.31 95 ASN A CA 1
ATOM 774 C C . ASN A 1 95 ? 1.997 -8.369 -6.977 1.00 91.31 95 ASN A C 1
ATOM 776 O O . ASN A 1 95 ? 2.603 -8.632 -8.014 1.00 91.31 95 ASN A O 1
ATOM 780 N N . THR A 1 96 ? 2.256 -9.024 -5.843 1.00 87.69 96 THR A N 1
ATOM 781 C CA . THR A 1 96 ? 3.232 -10.132 -5.746 1.00 87.69 96 THR A CA 1
ATOM 782 C C . THR A 1 96 ? 2.866 -11.344 -6.606 1.00 87.69 96 THR A C 1
ATOM 784 O O . THR A 1 96 ? 3.725 -12.166 -6.918 1.00 87.69 96 THR A O 1
ATOM 787 N N . ASP A 1 97 ? 1.601 -11.447 -7.005 1.00 87.12 97 ASP A N 1
ATOM 788 C CA . ASP A 1 97 ? 1.072 -12.405 -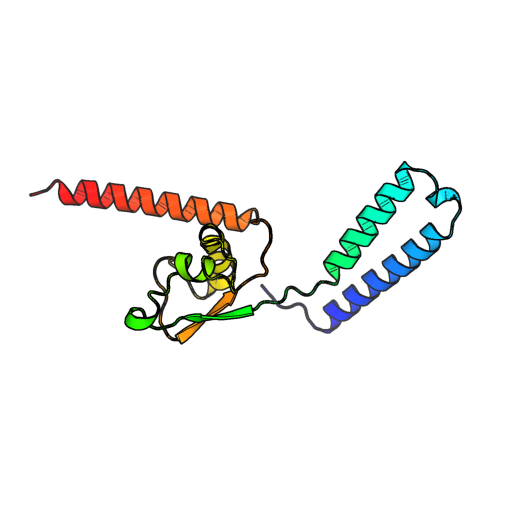7.971 1.00 87.12 97 ASP A CA 1
ATOM 789 C C . ASP A 1 97 ? 1.582 -12.149 -9.398 1.00 87.12 97 ASP A C 1
ATOM 791 O O . ASP A 1 97 ? 1.873 -13.099 -10.124 1.00 87.12 97 ASP A O 1
ATOM 795 N N . GLN A 1 98 ? 1.745 -10.880 -9.781 1.00 87.69 98 GLN A N 1
ATOM 796 C CA . GLN A 1 98 ? 2.203 -10.478 -11.114 1.00 87.69 98 GLN A CA 1
ATOM 797 C C . GLN A 1 98 ? 3.699 -10.125 -11.154 1.00 87.69 98 GLN A C 1
ATOM 799 O O . GLN A 1 98 ? 4.376 -10.375 -12.149 1.00 87.69 98 GLN A O 1
ATOM 804 N N . ILE A 1 99 ? 4.233 -9.546 -10.076 1.00 87.38 99 ILE A N 1
ATOM 805 C CA . ILE A 1 99 ? 5.600 -9.027 -9.987 1.00 87.38 99 ILE A CA 1
ATOM 806 C C . ILE A 1 99 ? 6.426 -9.906 -9.048 1.00 87.38 99 ILE A C 1
ATOM 808 O O . ILE A 1 99 ? 6.403 -9.758 -7.822 1.00 87.38 99 ILE A O 1
ATOM 812 N N . ARG A 1 100 ? 7.240 -10.788 -9.636 1.00 85.19 100 ARG A N 1
ATOM 813 C CA . ARG A 1 100 ? 8.226 -11.579 -8.880 1.00 85.19 100 ARG A CA 1
ATOM 814 C C . ARG A 1 100 ? 9.431 -10.750 -8.452 1.00 85.19 100 ARG A C 1
ATOM 816 O O . ARG A 1 100 ? 9.896 -10.890 -7.323 1.00 85.19 100 ARG A O 1
ATOM 823 N N . ASN A 1 101 ? 9.928 -9.904 -9.353 1.00 85.06 101 ASN A N 1
ATOM 824 C CA . ASN A 1 101 ? 11.063 -9.026 -9.107 1.00 85.06 101 ASN A CA 1
ATOM 825 C C . ASN A 1 101 ? 10.593 -7.562 -9.164 1.00 85.06 101 ASN A C 1
ATOM 827 O O . ASN A 1 101 ? 10.103 -7.156 -10.215 1.00 85.06 101 ASN A O 1
ATOM 831 N N . PRO A 1 102 ? 10.723 -6.776 -8.080 1.00 84.50 102 PRO A N 1
ATOM 832 C CA . PRO A 1 102 ? 10.246 -5.392 -8.040 1.00 84.50 102 PRO A CA 1
ATOM 833 C C . PRO A 1 102 ? 10.916 -4.460 -9.060 1.00 84.50 102 PRO A C 1
ATOM 835 O O . PRO A 1 102 ? 10.326 -3.442 -9.415 1.00 84.50 102 PRO A O 1
ATOM 838 N N . ASP A 1 103 ? 12.111 -4.801 -9.552 1.00 84.12 103 ASP A N 1
ATOM 839 C CA . ASP A 1 103 ? 12.817 -3.993 -10.553 1.00 84.12 103 ASP A CA 1
ATOM 840 C C . ASP A 1 103 ? 12.355 -4.284 -11.999 1.00 84.12 103 ASP A C 1
ATOM 842 O O . ASP A 1 103 ? 12.737 -3.564 -12.920 1.00 84.12 103 ASP A O 1
ATOM 846 N N . ILE A 1 104 ? 11.532 -5.319 -12.223 1.00 86.75 104 ILE A N 1
ATOM 847 C CA . ILE A 1 104 ? 11.092 -5.747 -13.560 1.00 86.75 104 ILE A CA 1
ATOM 848 C C . ILE A 1 104 ? 9.576 -5.578 -13.675 1.00 86.75 104 ILE A C 1
ATOM 850 O O . ILE A 1 104 ? 8.808 -6.381 -13.144 1.00 86.75 104 ILE A O 1
ATOM 854 N N . ILE A 1 105 ? 9.155 -4.547 -14.408 1.00 88.88 105 ILE A N 1
ATOM 855 C CA . ILE A 1 105 ? 7.758 -4.305 -14.785 1.00 88.88 105 ILE A CA 1
ATOM 856 C C . ILE A 1 105 ? 7.662 -4.045 -16.290 1.00 88.88 105 ILE A C 1
ATOM 858 O O . ILE A 1 105 ? 8.600 -3.515 -16.888 1.00 88.88 105 ILE A O 1
ATOM 862 N N . PHE A 1 106 ? 6.538 -4.420 -16.901 1.00 88.19 106 PHE A N 1
ATOM 863 C CA . PHE A 1 106 ? 6.338 -4.296 -18.347 1.00 88.19 106 PHE A CA 1
ATOM 864 C C . PHE A 1 106 ? 5.303 -3.216 -18.691 1.00 88.19 106 PHE A C 1
ATOM 866 O O . PHE A 1 106 ? 4.333 -3.040 -17.951 1.00 88.19 106 PHE A O 1
ATOM 873 N N . PRO A 1 107 ? 5.467 -2.505 -19.822 1.00 90.44 107 PRO A N 1
ATOM 874 C CA . PRO A 1 107 ? 4.460 -1.562 -20.295 1.00 90.44 107 PRO A CA 1
ATOM 875 C C . PRO A 1 107 ? 3.140 -2.273 -20.610 1.00 90.44 107 PRO A C 1
ATOM 877 O O . PRO A 1 107 ? 3.130 -3.391 -21.122 1.00 90.44 107 PRO A O 1
ATOM 880 N N . GLY A 1 108 ? 2.019 -1.622 -20.300 1.00 88.19 108 GLY A N 1
ATOM 881 C CA . GLY A 1 108 ? 0.670 -2.179 -20.431 1.00 88.19 108 GLY A CA 1
ATOM 882 C C . GLY A 1 108 ? 0.234 -3.066 -19.261 1.00 88.19 108 GLY A C 1
ATOM 883 O O . GLY A 1 108 ? -0.922 -3.481 -19.209 1.00 88.19 108 GLY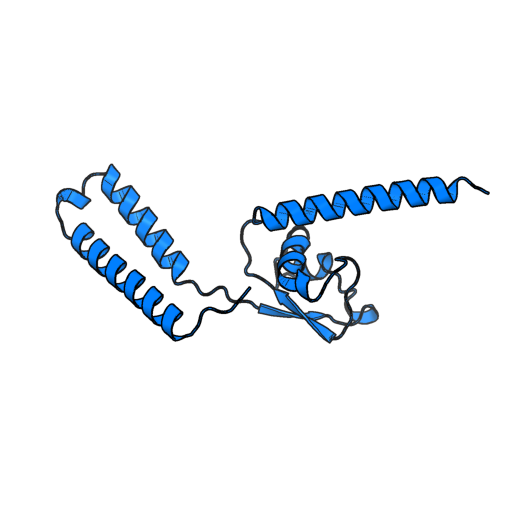 A O 1
ATOM 884 N N . GLN A 1 109 ? 1.117 -3.340 -18.296 1.00 90.50 109 GLN A N 1
ATOM 885 C CA . GLN A 1 109 ? 0.764 -4.088 -17.094 1.00 90.50 109 GLN A CA 1
ATOM 886 C C . GLN A 1 109 ? -0.150 -3.253 -16.185 1.00 90.50 109 GLN A C 1
ATOM 888 O O . GLN A 1 109 ? 0.144 -2.093 -15.892 1.00 90.50 109 GLN A O 1
ATOM 893 N N . VAL A 1 110 ? -1.248 -3.849 -15.711 1.00 92.25 110 VAL A N 1
ATOM 894 C CA . VAL A 1 110 ? -2.194 -3.194 -14.797 1.00 92.25 110 VAL A CA 1
ATOM 895 C C . VAL A 1 110 ? -1.844 -3.560 -13.358 1.00 92.25 110 VAL A C 1
ATOM 897 O O . VAL A 1 110 ? -2.030 -4.696 -12.919 1.00 92.25 110 VAL A O 1
ATOM 900 N N . LEU A 1 111 ? -1.344 -2.579 -12.614 1.00 91.88 111 LEU A N 1
ATOM 901 C CA . LEU A 1 111 ? -0.969 -2.722 -11.214 1.00 91.88 111 LEU A CA 1
ATOM 902 C C . LEU A 1 111 ? -2.089 -2.241 -10.304 1.00 91.88 111 LEU A C 1
ATOM 904 O O . LEU A 1 111 ? -2.675 -1.179 -10.505 1.00 91.88 111 LEU A O 1
ATOM 908 N N . GLN A 1 112 ? -2.355 -3.009 -9.259 1.00 91.50 112 GLN A N 1
ATOM 909 C CA . GLN A 1 112 ? -3.211 -2.606 -8.157 1.00 91.50 112 GLN A CA 1
ATOM 910 C C . GLN A 1 112 ? -2.435 -1.663 -7.238 1.00 91.50 112 GLN A C 1
ATOM 912 O O . GLN A 1 112 ? -1.348 -1.986 -6.766 1.00 91.50 112 GLN A O 1
ATOM 917 N N . ILE A 1 113 ? -3.001 -0.498 -6.967 1.00 91.25 113 ILE A N 1
ATOM 918 C CA . ILE A 1 113 ? -2.466 0.530 -6.085 1.00 91.25 113 ILE A CA 1
ATOM 919 C C . ILE A 1 113 ? -3.321 0.531 -4.811 1.00 91.25 113 ILE A C 1
ATOM 921 O O 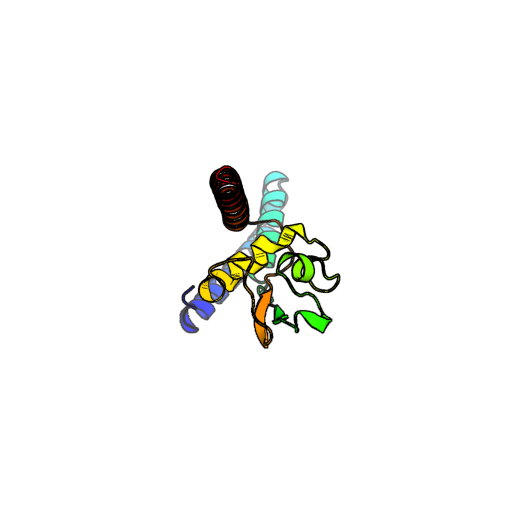. ILE A 1 113 ? -4.449 1.038 -4.814 1.00 91.25 113 ILE A O 1
ATOM 925 N N . PRO A 1 114 ? -2.824 -0.050 -3.702 1.00 87.88 114 PRO A N 1
ATOM 926 C 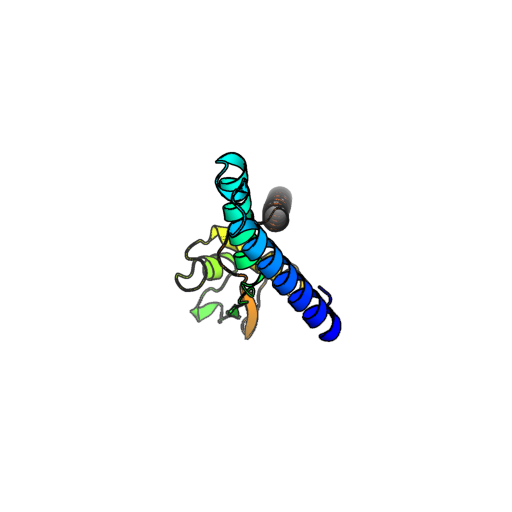CA . PRO A 1 114 ? -3.508 0.011 -2.414 1.00 87.88 114 PRO A CA 1
ATOM 927 C C . PRO A 1 114 ? -3.686 1.454 -1.928 1.00 87.88 114 PRO A C 1
ATOM 929 O O . PRO A 1 114 ? -2.897 2.328 -2.267 1.00 87.88 114 PRO A O 1
ATOM 932 N N . ALA A 1 115 ? -4.663 1.719 -1.061 1.00 84.56 115 ALA A N 1
ATOM 933 C CA . ALA A 1 115 ? -4.867 3.062 -0.518 1.00 84.56 115 ALA A CA 1
ATOM 934 C C . ALA A 1 115 ? -3.640 3.603 0.249 1.00 84.56 115 ALA A C 1
ATOM 936 O O . ALA A 1 115 ? -2.921 2.861 0.936 1.00 84.56 115 ALA A O 1
ATOM 937 N N . LYS A 1 116 ? -3.435 4.926 0.187 1.00 80.88 116 LYS A N 1
ATOM 938 C CA . LYS A 1 116 ? -2.413 5.627 0.975 1.00 80.88 116 LYS A CA 1
ATOM 939 C C . LYS A 1 116 ? -2.686 5.424 2.469 1.00 80.88 116 LYS A C 1
ATOM 941 O O . LYS A 1 116 ? -3.774 5.704 2.961 1.00 80.88 116 LYS A O 1
ATOM 946 N N . GLY A 1 117 ? -1.698 4.902 3.186 1.00 81.12 117 GLY A N 1
ATOM 947 C CA . GLY A 1 117 ? -1.800 4.563 4.605 1.00 81.12 117 GLY A CA 1
ATOM 948 C C . GLY A 1 117 ? -0.458 4.062 5.135 1.00 81.12 117 GLY A C 1
ATOM 949 O O . GLY A 1 117 ? 0.429 3.803 4.316 1.00 81.12 117 GLY A O 1
ATOM 950 N N . PRO A 1 118 ? -0.306 3.923 6.463 1.00 80.19 118 PRO A N 1
ATOM 951 C CA . PRO A 1 118 ? 0.945 3.480 7.070 1.00 80.19 118 PRO A CA 1
ATOM 952 C C . PRO A 1 118 ? 1.381 2.127 6.502 1.00 80.19 118 PRO A C 1
ATOM 954 O O . PRO A 1 118 ? 0.534 1.301 6.144 1.00 80.19 118 PRO A O 1
ATOM 957 N N . LYS A 1 119 ? 2.701 1.923 6.410 1.00 77.44 119 LYS A N 1
ATOM 958 C CA . LYS A 1 119 ? 3.265 0.670 5.909 1.00 77.44 119 LYS A CA 1
ATOM 959 C C . LYS A 1 119 ? 2.858 -0.483 6.823 1.00 77.44 119 LYS A C 1
ATOM 961 O O . LYS A 1 119 ? 3.064 -0.412 8.036 1.00 77.44 119 LYS A O 1
ATOM 966 N N . SER A 1 120 ? 2.297 -1.542 6.250 1.00 82.25 120 SER A N 1
ATOM 967 C CA . SER A 1 120 ? 2.000 -2.765 7.003 1.00 82.25 120 SER A CA 1
ATOM 968 C C . SER A 1 120 ? 3.292 -3.503 7.389 1.00 82.25 120 SER A C 1
ATOM 970 O O . SER A 1 120 ? 4.330 -3.351 6.742 1.00 82.25 120 SER A O 1
ATOM 972 N N . SER A 1 121 ? 3.223 -4.361 8.414 1.00 81.19 121 SER A N 1
ATOM 973 C CA . SER A 1 121 ? 4.308 -5.280 8.807 1.00 81.19 121 SER A CA 1
ATOM 974 C C . SER A 1 121 ? 4.864 -6.062 7.611 1.00 81.19 121 SER A C 1
ATOM 976 O O . SER A 1 121 ? 6.078 -6.205 7.461 1.00 81.19 121 SER A O 1
ATOM 978 N N . ASP A 1 122 ? 3.991 -6.511 6.711 1.00 81.44 122 ASP A N 1
ATOM 979 C CA . ASP A 1 122 ? 4.398 -7.302 5.549 1.00 81.44 122 ASP A CA 1
ATOM 980 C C . ASP A 1 122 ? 5.085 -6.458 4.468 1.00 81.44 122 ASP A C 1
ATOM 982 O O . ASP A 1 122 ? 6.050 -6.910 3.855 1.00 81.44 122 ASP A O 1
ATOM 986 N N . GLU A 1 123 ? 4.677 -5.198 4.305 1.00 85.81 123 GLU A N 1
ATOM 987 C CA . GLU A 1 123 ? 5.313 -4.245 3.385 1.00 85.81 123 GLU A CA 1
ATOM 988 C C . GLU A 1 123 ? 6.730 -3.881 3.868 1.00 85.81 123 GLU A C 1
ATOM 990 O O . GLU A 1 123 ? 7.667 -3.798 3.074 1.00 85.81 123 GLU A O 1
ATOM 995 N N . LEU A 1 124 ? 6.921 -3.756 5.186 1.00 85.12 124 LEU A N 1
ATOM 996 C CA . LEU A 1 124 ? 8.236 -3.557 5.807 1.00 85.12 124 LEU A CA 1
ATOM 997 C C . LEU A 1 124 ? 9.153 -4.776 5.625 1.00 85.12 124 LEU A C 1
ATOM 999 O O . LEU A 1 124 ? 10.357 -4.622 5.409 1.00 85.12 124 LEU A O 1
ATOM 1003 N N . LYS A 1 125 ? 8.616 -6.000 5.717 1.00 85.06 125 LYS A N 1
ATOM 1004 C CA . LYS A 1 125 ? 9.385 -7.226 5.434 1.00 85.06 125 LYS A CA 1
ATOM 1005 C C . LYS A 1 125 ? 9.799 -7.288 3.965 1.00 85.06 125 LYS A C 1
ATOM 1007 O O . LYS A 1 125 ? 10.944 -7.644 3.682 1.00 85.06 125 LYS A O 1
ATOM 1012 N N . ALA A 1 126 ? 8.898 -6.928 3.053 1.00 83.62 126 ALA A N 1
ATOM 1013 C CA . ALA A 1 126 ? 9.175 -6.862 1.623 1.00 83.62 126 ALA A CA 1
ATOM 1014 C C . ALA A 1 126 ? 10.327 -5.883 1.332 1.00 83.62 126 ALA A C 1
ATOM 1016 O O . ALA A 1 126 ? 11.307 -6.252 0.685 1.00 83.62 126 ALA A O 1
ATOM 1017 N N . GLU A 1 127 ? 10.288 -4.685 1.917 1.00 86.88 127 GLU A N 1
ATOM 1018 C CA . GLU A 1 127 ? 11.365 -3.695 1.805 1.00 86.88 127 GLU A CA 1
ATOM 1019 C C . GLU A 1 127 ? 12.720 -4.244 2.288 1.00 86.88 127 GLU A C 1
ATOM 1021 O O . GLU A 1 127 ? 13.726 -4.147 1.583 1.00 86.88 127 GLU A O 1
ATOM 1026 N N . ARG A 1 128 ? 12.762 -4.898 3.457 1.00 86.88 128 ARG A N 1
ATOM 1027 C CA . ARG A 1 128 ? 13.997 -5.524 3.973 1.00 86.88 128 ARG A CA 1
ATOM 1028 C C . ARG A 1 128 ? 14.521 -6.620 3.049 1.00 86.88 128 ARG A C 1
ATOM 1030 O O . ARG A 1 128 ? 15.729 -6.708 2.835 1.00 86.88 128 ARG A O 1
ATOM 1037 N N . LYS A 1 129 ? 13.626 -7.453 2.505 1.00 83.81 129 LYS A N 1
ATOM 1038 C CA . LYS A 1 129 ? 13.981 -8.519 1.559 1.00 83.81 129 LYS A CA 1
ATOM 1039 C C . LYS A 1 129 ? 14.631 -7.935 0.306 1.00 83.81 129 LYS A C 1
ATOM 1041 O O . LYS A 1 129 ? 15.670 -8.438 -0.108 1.00 83.81 129 LYS A O 1
ATOM 1046 N N . TYR A 1 130 ? 14.063 -6.865 -0.245 1.00 86.06 130 TYR A N 1
ATOM 1047 C CA . TYR A 1 130 ? 14.633 -6.169 -1.396 1.00 86.06 130 TYR A CA 1
ATOM 1048 C C . TYR A 1 130 ? 16.045 -5.656 -1.117 1.00 86.06 130 TYR A C 1
ATOM 1050 O O . TYR A 1 130 ? 16.972 -5.959 -1.863 1.00 86.06 130 TYR A O 1
ATOM 1058 N N . TRP A 1 131 ? 16.243 -4.949 -0.001 1.00 85.44 131 TRP A N 1
ATOM 1059 C CA . TRP A 1 131 ? 17.567 -4.438 0.358 1.00 85.44 131 TRP A CA 1
ATOM 1060 C C . TRP A 1 131 ? 18.593 -5.544 0.598 1.00 85.44 131 TRP A C 1
ATOM 1062 O O . TRP A 1 131 ? 19.765 -5.364 0.268 1.00 85.44 131 TRP A O 1
ATOM 1072 N N . ARG A 1 132 ? 18.170 -6.695 1.131 1.00 87.31 132 ARG A N 1
ATOM 1073 C CA . ARG A 1 132 ? 19.036 -7.869 1.271 1.00 87.31 132 ARG A CA 1
ATOM 1074 C C . ARG A 1 132 ? 19.474 -8.399 -0.095 1.00 87.31 132 ARG A C 1
ATOM 1076 O O . ARG A 1 132 ? 20.672 -8.492 -0.331 1.00 87.31 132 ARG A O 1
ATOM 1083 N N . MET A 1 133 ? 18.523 -8.645 -0.998 1.00 84.88 133 MET A N 1
ATOM 1084 C CA . MET A 1 133 ? 18.813 -9.123 -2.357 1.00 84.88 133 MET A CA 1
ATOM 1085 C C . MET A 1 133 ? 19.724 -8.154 -3.119 1.00 84.88 133 MET A C 1
ATOM 1087 O O . MET A 1 133 ? 20.653 -8.573 -3.799 1.00 84.88 133 MET A O 1
ATOM 1091 N N . LYS A 1 134 ? 19.507 -6.843 -2.966 1.00 85.00 134 LYS A N 1
ATOM 1092 C CA . LYS A 1 134 ? 20.333 -5.816 -3.609 1.00 85.00 134 LYS A CA 1
ATOM 1093 C C . LYS A 1 134 ? 21.770 -5.806 -3.086 1.00 85.00 134 LYS A C 1
ATOM 1095 O O . LYS A 1 134 ? 22.693 -5.666 -3.879 1.00 85.00 134 LYS A O 1
ATOM 1100 N N . LYS A 1 135 ? 21.969 -5.974 -1.773 1.00 85.69 135 LYS A N 1
ATOM 1101 C CA . LYS A 1 135 ? 23.313 -6.105 -1.185 1.00 85.69 135 LYS A CA 1
ATOM 1102 C C . LYS A 1 135 ? 24.028 -7.363 -1.671 1.00 85.69 135 LYS A C 1
ATOM 1104 O O . LYS A 1 135 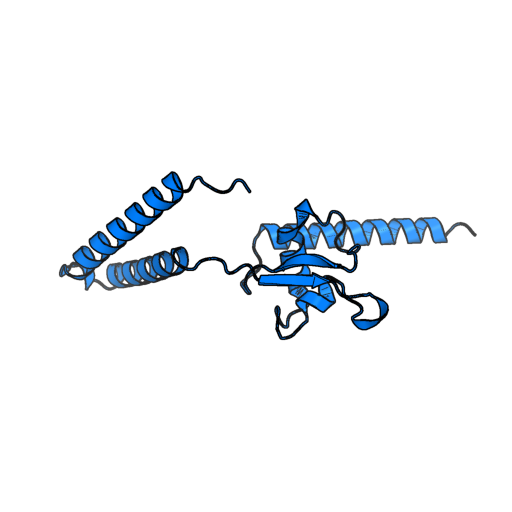? 25.207 -7.287 -1.992 1.00 85.69 135 LYS A O 1
ATOM 1109 N N . GLU A 1 136 ? 23.320 -8.488 -1.734 1.00 83.19 136 GLU A N 1
ATOM 1110 C CA . GLU A 1 136 ? 23.853 -9.757 -2.248 1.00 83.19 136 GLU A CA 1
ATOM 1111 C C . GLU A 1 136 ? 24.291 -9.607 -3.714 1.00 83.19 136 GLU A C 1
ATOM 1113 O O . GLU A 1 136 ? 25.440 -9.890 -4.038 1.00 83.19 136 GLU A O 1
ATOM 1118 N N . ALA A 1 137 ? 23.439 -9.033 -4.568 1.00 81.81 137 ALA A N 1
ATOM 1119 C CA . ALA A 1 137 ? 23.762 -8.776 -5.972 1.00 81.81 137 ALA A CA 1
ATOM 1120 C C . ALA A 1 137 ? 24.929 -7.785 -6.154 1.00 81.81 137 ALA A C 1
ATOM 1122 O O . ALA A 1 137 ? 25.724 -7.911 -7.085 1.00 81.81 137 ALA A O 1
ATOM 1123 N N . GLN A 1 138 ? 25.053 -6.781 -5.281 1.00 79.38 138 GLN A N 1
ATOM 1124 C CA . GLN A 1 138 ? 26.202 -5.869 -5.282 1.00 79.38 138 GLN A CA 1
ATOM 1125 C C . GLN A 1 138 ? 27.497 -6.585 -4.885 1.00 79.38 138 GLN A C 1
ATOM 1127 O O . GLN A 1 138 ? 28.534 -6.338 -5.496 1.00 79.38 138 GLN A O 1
ATOM 1132 N N . ALA A 1 139 ? 27.439 -7.477 -3.892 1.00 79.31 139 ALA A N 1
ATOM 1133 C CA . ALA A 1 139 ? 28.587 -8.269 -3.462 1.00 79.31 139 ALA A CA 1
ATOM 1134 C C . ALA A 1 139 ? 29.049 -9.245 -4.555 1.00 79.31 139 ALA A C 1
ATOM 1136 O O . ALA A 1 139 ? 30.246 -9.354 -4.801 1.00 79.31 139 ALA A O 1
ATOM 1137 N N . GLU A 1 140 ? 28.115 -9.895 -5.249 1.00 79.38 140 GLU A N 1
ATOM 1138 C CA . GLU A 1 140 ? 28.410 -10.793 -6.372 1.00 79.38 140 GLU A CA 1
ATOM 1139 C C . GLU A 1 140 ? 29.055 -10.045 -7.548 1.00 79.38 140 GLU A C 1
ATOM 1141 O O . GLU A 1 140 ? 30.101 -10.457 -8.045 1.00 79.38 140 GLU A O 1
ATOM 1146 N N . ASN A 1 141 ? 28.508 -8.887 -7.937 1.00 75.94 141 ASN A N 1
ATOM 1147 C CA . ASN A 1 141 ? 29.110 -8.055 -8.985 1.00 75.94 141 ASN A CA 1
ATOM 1148 C C . ASN A 1 141 ? 30.512 -7.551 -8.605 1.00 75.94 141 ASN A C 1
ATOM 1150 O O . ASN A 1 141 ? 31.391 -7.482 -9.462 1.00 75.94 141 ASN A O 1
ATOM 1154 N N . ALA A 1 142 ? 30.746 -7.225 -7.331 1.00 76.44 142 ALA A N 1
ATOM 1155 C CA . ALA A 1 142 ? 32.069 -6.829 -6.850 1.00 76.44 142 ALA A CA 1
ATOM 1156 C C . ALA A 1 142 ? 33.082 -7.989 -6.892 1.00 76.44 142 ALA A C 1
ATOM 1158 O O . ALA A 1 142 ? 34.258 -7.759 -7.160 1.00 76.44 142 ALA A O 1
ATOM 1159 N N . GLN A 1 143 ? 32.637 -9.228 -6.663 1.00 68.56 143 GLN A N 1
ATOM 1160 C CA . GLN A 1 143 ? 33.474 -10.426 -6.783 1.00 68.56 143 GLN A CA 1
ATOM 1161 C C . GLN A 1 143 ? 33.763 -10.781 -8.250 1.00 68.56 143 GLN A C 1
ATOM 1163 O O . GLN A 1 143 ? 34.889 -11.149 -8.578 1.00 68.56 143 GLN A O 1
ATOM 1168 N N . ALA A 1 144 ? 32.785 -10.615 -9.145 1.00 65.12 144 ALA A N 1
ATOM 1169 C CA . ALA A 1 144 ? 32.939 -10.869 -10.578 1.00 65.12 144 ALA A CA 1
ATOM 1170 C C . ALA A 1 144 ? 33.802 -9.812 -11.296 1.00 65.12 144 ALA A C 1
ATOM 1172 O O . ALA A 1 144 ? 34.521 -10.140 -12.235 1.00 65.12 144 ALA A O 1
ATOM 1173 N N . GLY A 1 145 ? 33.778 -8.555 -10.840 1.00 56.47 145 GLY A N 1
ATOM 1174 C CA . GLY A 1 145 ? 34.602 -7.465 -11.380 1.00 56.47 145 GLY A CA 1
ATOM 1175 C C . GLY A 1 145 ? 36.075 -7.481 -10.945 1.00 56.47 145 GLY A C 1
ATOM 1176 O O . GLY A 1 145 ? 36.834 -6.623 -11.381 1.00 56.47 145 GLY A O 1
ATOM 1177 N N . GLY A 1 146 ? 36.478 -8.425 -10.085 1.00 50.25 146 GLY A N 1
ATOM 1178 C CA . GLY A 1 146 ? 37.854 -8.585 -9.594 1.00 50.25 146 GLY A CA 1
ATOM 1179 C C . GLY A 1 146 ? 38.706 -9.600 -10.366 1.00 50.25 146 GLY A C 1
ATOM 1180 O O . GLY A 1 146 ? 39.843 -9.847 -9.973 1.00 50.25 146 GLY A O 1
ATOM 1181 N N . VAL A 1 147 ? 38.173 -10.200 -11.435 1.00 51.88 147 VAL A N 1
ATOM 1182 C CA . VAL A 1 147 ? 38.908 -11.109 -12.326 1.00 51.88 147 VAL A CA 1
ATOM 1183 C C . VAL A 1 147 ? 39.056 -10.430 -13.690 1.00 51.88 147 VAL A C 1
ATOM 1185 O O . VAL A 1 147 ? 38.258 -10.651 -14.599 1.00 51.88 147 VAL A O 1
ATOM 1188 N N . GLN A 1 148 ? 40.058 -9.560 -13.809 1.00 43.78 148 GLN A N 1
ATOM 1189 C CA . GLN A 1 148 ? 40.616 -9.088 -15.079 1.00 43.78 148 GLN A CA 1
ATOM 1190 C C . GLN A 1 148 ? 42.134 -9.192 -15.021 1.00 43.78 148 GLN A C 1
ATOM 1192 O O . GLN A 1 148 ? 42.703 -8.790 -13.982 1.00 43.78 148 GLN A O 1
#

Radius of gyration: 22.54 Å; chains: 1; bounding box: 69×29×56 Å

pLDDT: mean 79.11, std 10.89, range [38.78, 92.38]

Sequence (148 aa):
MQKLSEAVLLERQADVVALENELNELRASKISLIPEFYNKIIALAKDIRGLYREKKITTYTVGTWAENRDCLWNIAGKIDIYSDPFMWPKIWQGNTDQIRNPDIIFPGQVLQIPAKGPKSSDELKAERKYWRMKKEAQAENAQAGGVQ

Secondary structure (DSSP, 8-state):
-PPPPHHHHHHHHHHHHHHHHHHHHHHHSGGGGSHHHHHHHHHHHHHHHHHTS----EEEE---HHHH---HHHHHHSTTTTS-GGGHHHHHHHTTTT-SSTT---TT-EEEEPPS-PPPHHHHHHHHHHHHHHHHHHHHHHHHTT--